Protein AF-A0A7K3RRV1-F1 (afdb_monomer)

Sequence (153 aa):
MTTQPERLHHLLDRARRGVILPAEGEALAVLVGELEADLHRYEEVVVGDLNEANTGLQRQATRTEARVRKLEAELYDHRLGAPMSERSAAELRRRLETGQVARRAVKAPGATCACGRPDPGPCQPCPDNTPSLHCACDCTPARAEHGEGAAGM

Secondary structure (DSSP, 8-state):
---HHHHHHHHHHHHHTT---HHHHHHHHHHHHHHHHHHHHHHHHHHHHHHHHHHHHHHHHHHHHHHHHHHHHHHHHHHHS----HHHHHHHHHHHHTT-------PPTTPBPTTSSBP--S-PPPTT----TT-----PPPP----------

Foldseek 3Di:
DDDPVRLLVVLVVCVVVVNHDPVSVVVNVVSVVVVVVVVVVVCCVVVVVVVVVVVVVVVVVVVVVVVVVVVVVVVVCVVVVDPPPVVSVVVVVVCVVVVVPPPPPPDDPPDDFPVRHDDPDPDDPDPPPDPDPRDPPPPDDDDPPPDDDDDDD

Organism: NCBI:txid66428

Solvent-accessible surface area (backbone atoms only — not comparable to full-atom values): 9709 Å² total; per-residue (Å²): 135,79,53,72,71,58,49,52,52,52,49,53,54,32,48,75,70,71,70,56,49,72,72,53,49,52,54,47,50,51,55,49,51,52,50,52,52,50,51,51,53,51,47,53,52,53,54,48,53,50,51,51,51,50,53,51,50,51,56,48,49,54,54,50,50,54,50,50,54,51,51,51,49,53,50,50,48,60,70,65,70,62,72,65,49,70,66,57,46,50,50,50,50,52,31,55,76,70,65,67,62,73,81,77,75,85,69,64,93,87,56,56,42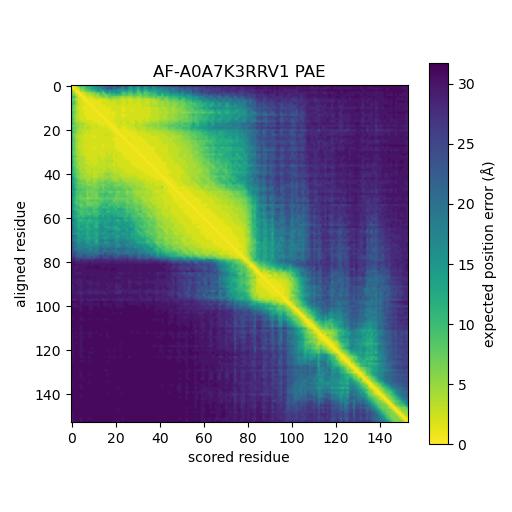,99,85,72,43,80,59,92,62,89,80,74,81,71,93,72,85,68,92,63,96,80,60,97,61,91,70,78,78,78,80,78,81,78,89,78,88,87,85,88,131

Structure (mmCIF, 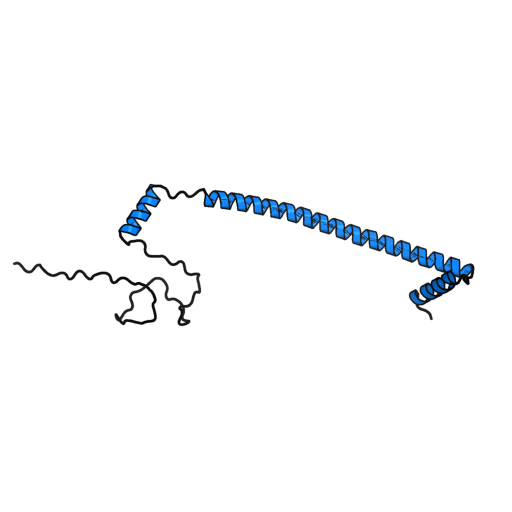N/CA/C/O backbone):
data_AF-A0A7K3RRV1-F1
#
_entry.id   AF-A0A7K3RRV1-F1
#
loop_
_atom_site.group_PDB
_atom_site.id
_atom_site.type_symbol
_atom_site.label_atom_id
_atom_site.label_alt_id
_atom_site.label_comp_id
_atom_site.label_asym_id
_atom_site.label_entity_id
_atom_site.label_seq_id
_atom_site.pdbx_PDB_ins_code
_atom_site.Cartn_x
_atom_site.Cartn_y
_atom_site.Cartn_z
_atom_site.occupancy
_atom_site.B_iso_or_equiv
_atom_site.auth_seq_id
_atom_site.auth_comp_id
_atom_site.auth_asym_id
_atom_site.auth_atom_id
_atom_site.pdbx_PDB_model_num
ATOM 1 N N . MET A 1 1 ? -2.984 2.216 38.883 1.00 40.16 1 MET A N 1
ATOM 2 C CA . MET A 1 1 ? -3.589 2.798 37.671 1.00 40.16 1 MET A CA 1
ATOM 3 C C . MET A 1 1 ? -3.377 1.800 36.556 1.00 40.16 1 MET A C 1
ATOM 5 O O . MET A 1 1 ? -2.226 1.508 36.277 1.00 40.16 1 MET A O 1
ATOM 9 N N . THR A 1 2 ? -4.440 1.202 36.025 1.00 52.22 2 THR A N 1
ATOM 10 C CA . THR A 1 2 ? -4.347 0.303 34.868 1.00 52.22 2 THR A CA 1
ATOM 11 C C . THR A 1 2 ? -4.236 1.142 33.602 1.00 52.22 2 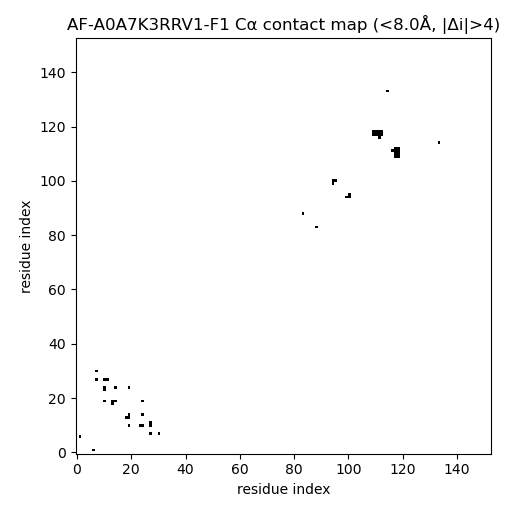THR A C 1
ATOM 13 O O . THR A 1 2 ? -4.939 2.146 33.458 1.00 52.22 2 THR A O 1
ATOM 16 N N . THR A 1 3 ? -3.330 0.777 32.702 1.00 69.75 3 THR A N 1
ATOM 17 C CA . THR A 1 3 ? -3.239 1.414 31.387 1.00 69.75 3 THR A CA 1
ATOM 18 C C . THR A 1 3 ? -4.462 1.020 30.543 1.00 69.75 3 THR A C 1
ATOM 20 O O . THR A 1 3 ? -5.101 -0.010 30.775 1.00 69.75 3 THR A O 1
ATOM 23 N N . GLN A 1 4 ? -4.846 1.855 29.573 1.00 70.12 4 GLN A N 1
ATOM 24 C CA . GLN A 1 4 ? -5.975 1.593 28.663 1.00 70.12 4 GLN A CA 1
ATOM 25 C C . GLN A 1 4 ? -5.988 0.171 28.046 1.00 70.12 4 GLN A C 1
ATOM 27 O O . GLN A 1 4 ? -7.049 -0.462 28.083 1.00 70.12 4 GLN A O 1
ATOM 32 N N . PRO A 1 5 ? -4.859 -0.387 27.549 1.00 77.69 5 PRO A N 1
ATOM 33 C CA . PRO A 1 5 ? -4.841 -1.749 27.004 1.00 77.69 5 PRO A CA 1
ATOM 34 C C . PRO A 1 5 ? -5.080 -2.836 28.063 1.00 77.69 5 PRO A C 1
ATOM 36 O O . PRO A 1 5 ? -5.768 -3.820 27.789 1.00 77.69 5 PRO A O 1
ATOM 39 N N . GLU A 1 6 ? -4.598 -2.651 29.294 1.00 84.75 6 GLU A N 1
ATOM 40 C CA . GLU A 1 6 ? -4.864 -3.577 30.407 1.00 84.75 6 GLU A CA 1
ATOM 41 C C . GLU A 1 6 ? -6.346 -3.564 30.803 1.00 84.75 6 GLU A C 1
ATOM 43 O O . GLU A 1 6 ? -6.930 -4.608 31.105 1.00 84.75 6 GLU A O 1
ATOM 48 N N . ARG A 1 7 ? -6.983 -2.386 30.755 1.00 86.75 7 ARG A N 1
ATOM 49 C CA . ARG A 1 7 ? -8.416 -2.225 31.032 1.00 86.75 7 ARG A CA 1
ATOM 50 C C . ARG A 1 7 ? -9.278 -2.937 29.988 1.00 86.75 7 ARG A C 1
ATOM 52 O O . ARG A 1 7 ? -10.204 -3.649 30.373 1.00 86.75 7 ARG A O 1
ATOM 59 N N . LEU A 1 8 ? -8.971 -2.788 28.698 1.00 90.31 8 LEU A N 1
ATOM 60 C CA . LEU A 1 8 ? -9.684 -3.492 27.626 1.00 90.31 8 LEU A CA 1
ATOM 61 C C . LEU A 1 8 ? -9.530 -5.011 27.762 1.00 90.31 8 LEU A C 1
ATOM 63 O O . LEU A 1 8 ? -10.517 -5.741 27.697 1.00 90.31 8 LEU A O 1
ATOM 67 N N . HIS A 1 9 ? -8.307 -5.487 28.009 1.00 91.81 9 HIS A N 1
ATOM 68 C CA . HIS A 1 9 ? -8.035 -6.914 28.172 1.00 91.81 9 HIS A CA 1
ATOM 69 C C . HIS A 1 9 ? -8.826 -7.519 29.338 1.00 91.81 9 HIS A C 1
ATOM 71 O O . HIS A 1 9 ? -9.425 -8.585 29.200 1.00 91.81 9 HIS A O 1
ATOM 77 N N . HIS A 1 10 ? -8.895 -6.804 30.464 1.00 92.88 10 HIS A N 1
ATOM 78 C CA . HIS A 1 10 ? -9.680 -7.220 31.621 1.00 92.88 10 HIS A CA 1
ATOM 79 C C . HIS A 1 10 ? -11.186 -7.298 31.321 1.00 92.88 10 HIS A C 1
ATOM 81 O O . HIS A 1 10 ? -11.836 -8.279 31.685 1.00 92.88 10 HIS A O 1
ATOM 87 N N . LEU A 1 11 ? -11.746 -6.300 30.632 1.00 95.00 11 LEU A N 1
ATOM 88 C CA . LEU A 1 11 ? -13.166 -6.287 30.265 1.00 95.00 11 LEU A CA 1
ATOM 89 C C . LEU A 1 11 ? -13.514 -7.406 29.273 1.00 95.00 11 LEU A C 1
ATOM 91 O O . LEU A 1 11 ? -14.527 -8.082 29.446 1.00 95.00 11 LEU A O 1
ATOM 95 N N . LEU A 1 12 ? -12.654 -7.655 28.283 1.00 94.62 12 LEU A N 1
ATOM 96 C CA . LEU A 1 12 ? -12.824 -8.748 27.321 1.00 94.62 12 LEU A CA 1
ATOM 97 C C . LEU A 1 12 ? -12.761 -10.123 27.991 1.00 94.62 12 LEU A C 1
ATOM 99 O O . LEU A 1 12 ? -13.559 -11.002 27.666 1.00 94.62 12 LEU A O 1
ATOM 103 N N . ASP A 1 13 ? -11.840 -10.319 28.933 1.00 95.56 13 ASP A N 1
ATOM 104 C CA . ASP A 1 13 ? -11.732 -11.568 29.687 1.00 95.56 13 ASP A CA 1
ATOM 105 C C . ASP A 1 13 ? -13.005 -11.846 30.503 1.00 95.56 13 ASP A C 1
ATOM 107 O O . ASP A 1 13 ? -13.554 -12.950 30.468 1.00 95.56 13 ASP A O 1
ATOM 111 N N . ARG A 1 14 ? -13.548 -10.821 31.165 1.00 96.69 14 ARG A N 1
ATOM 112 C CA . ARG A 1 14 ? -14.809 -10.931 31.911 1.00 96.69 14 ARG A CA 1
ATOM 113 C C . ARG A 1 14 ? -16.018 -11.164 31.011 1.00 96.69 14 ARG A C 1
ATOM 115 O O . ARG A 1 14 ? -16.858 -11.999 31.350 1.00 96.69 14 ARG A O 1
ATOM 122 N N . ALA A 1 15 ? -16.090 -10.484 29.866 1.00 95.88 15 ALA A N 1
ATOM 123 C CA . ALA A 1 15 ? -17.129 -10.703 28.861 1.00 95.88 15 ALA A CA 1
ATOM 124 C C . ALA A 1 15 ? -17.120 -12.153 28.354 1.00 95.88 15 ALA A C 1
ATOM 126 O O . ALA A 1 15 ? -18.163 -12.801 28.325 1.00 95.88 15 ALA A O 1
ATOM 127 N N . ARG A 1 16 ? -15.937 -12.704 28.045 1.00 96.31 16 ARG A N 1
ATOM 128 C CA . ARG A 1 16 ? -15.766 -14.102 27.604 1.00 96.31 16 ARG A CA 1
ATOM 129 C C . ARG A 1 16 ? -16.212 -15.124 28.647 1.00 96.31 16 ARG A C 1
ATOM 131 O O . ARG A 1 16 ? -16.705 -16.185 28.282 1.00 96.31 16 ARG A O 1
ATOM 138 N N . ARG A 1 17 ? -16.047 -14.813 29.934 1.00 96.81 17 ARG A N 1
ATOM 139 C CA . ARG A 1 17 ? -16.505 -15.656 31.052 1.00 96.81 17 ARG A CA 1
ATOM 140 C C . ARG A 1 17 ? -17.988 -15.461 31.396 1.00 96.81 17 ARG A C 1
ATOM 142 O O . ARG A 1 17 ? -18.486 -16.163 32.269 1.00 96.81 17 ARG A O 1
ATOM 149 N N . GLY A 1 18 ? -18.684 -14.516 30.756 1.00 96.06 18 GLY A N 1
ATOM 150 C CA . GLY A 1 18 ? -20.094 -14.215 31.028 1.00 96.06 18 GLY A CA 1
ATOM 151 C C . GLY A 1 18 ? -20.352 -13.514 32.369 1.00 96.06 18 GLY A C 1
ATOM 152 O O . GLY A 1 18 ? -21.471 -13.560 32.866 1.00 96.06 18 GLY A O 1
ATOM 153 N N . VAL A 1 19 ? -19.338 -12.874 32.968 1.00 97.31 19 VAL A N 1
ATOM 154 C CA . VAL A 1 19 ? -19.411 -12.220 34.299 1.00 97.31 19 VAL A CA 1
ATOM 155 C C . VAL A 1 19 ? -19.277 -10.693 34.222 1.00 97.31 19 VAL A C 1
ATOM 157 O O . VAL A 1 19 ? -18.768 -10.038 35.140 1.00 97.31 19 VAL A O 1
ATOM 160 N N . ILE A 1 20 ? -19.676 -10.121 33.087 1.00 96.25 20 ILE A N 1
ATOM 161 C CA . ILE A 1 20 ? -19.622 -8.680 32.846 1.00 96.25 20 ILE A CA 1
ATOM 162 C C . ILE A 1 20 ? -20.839 -7.986 33.461 1.00 96.25 20 ILE A C 1
ATOM 164 O O . ILE A 1 20 ? -21.974 -8.437 33.308 1.00 96.25 20 ILE A O 1
ATOM 168 N N . LEU A 1 21 ? -20.602 -6.892 34.180 1.00 96.56 21 LEU A N 1
ATOM 169 C CA . LEU A 1 21 ? -21.676 -6.052 34.706 1.00 96.56 21 LEU A CA 1
ATOM 170 C C . LEU A 1 21 ? -22.223 -5.129 33.602 1.00 96.56 21 LEU A C 1
ATOM 172 O O . LEU A 1 21 ? -21.473 -4.784 32.691 1.00 96.56 21 LEU A O 1
ATOM 176 N N . PRO A 1 22 ? -23.477 -4.645 33.689 1.00 96.19 22 PRO A N 1
ATOM 177 C CA . PRO A 1 22 ? -24.041 -3.745 32.676 1.00 96.19 22 PRO A CA 1
ATOM 178 C C . PRO A 1 22 ? -23.159 -2.521 32.376 1.00 96.19 22 PRO A C 1
ATOM 180 O O . PRO A 1 22 ? -22.816 -2.280 31.223 1.00 96.19 22 PRO A O 1
ATOM 183 N N . ALA A 1 23 ? -22.681 -1.826 33.413 1.00 94.19 23 ALA A N 1
ATOM 184 C CA . ALA A 1 23 ? -21.802 -0.662 33.258 1.00 94.19 23 ALA A CA 1
ATOM 185 C C . ALA A 1 23 ? -20.428 -1.009 32.646 1.00 94.19 23 ALA A C 1
ATOM 187 O O . ALA A 1 23 ? -19.820 -0.203 31.944 1.00 94.19 23 ALA A O 1
ATOM 188 N N . GLU A 1 24 ? -19.921 -2.217 32.902 1.00 95.06 24 GLU A N 1
ATOM 189 C CA . GLU A 1 24 ? -18.689 -2.714 32.282 1.00 95.06 24 GLU A CA 1
ATOM 190 C C . GLU A 1 24 ? -18.912 -3.056 30.806 1.00 95.06 24 GLU A C 1
ATOM 192 O O . GLU A 1 24 ? -18.025 -2.823 29.988 1.00 95.06 24 GLU A O 1
ATOM 197 N N . GLY A 1 25 ? -20.098 -3.568 30.464 1.00 95.31 25 GLY A N 1
ATOM 198 C CA . GLY A 1 25 ? -20.522 -3.824 29.090 1.00 95.31 25 GLY A CA 1
ATOM 199 C C . GLY A 1 25 ? -20.637 -2.538 28.277 1.00 95.31 25 GLY A C 1
ATOM 200 O O . GLY A 1 25 ? -20.121 -2.477 27.166 1.00 95.31 25 GLY A O 1
ATOM 201 N N . GLU A 1 26 ? -21.222 -1.486 28.852 1.00 96.38 26 GLU A N 1
ATOM 202 C CA . GLU A 1 26 ? -21.265 -0.153 28.238 1.00 96.38 26 GLU A CA 1
ATOM 203 C C . GLU A 1 26 ? -19.856 0.416 28.031 1.00 96.38 26 GLU A C 1
ATOM 205 O O . GLU A 1 26 ? -19.519 0.867 26.938 1.00 96.38 26 GLU A O 1
ATOM 210 N N . ALA A 1 27 ? -18.991 0.330 29.048 1.00 93.12 27 ALA A N 1
ATOM 211 C CA . ALA A 1 27 ? -17.604 0.776 28.934 1.00 93.12 27 ALA A CA 1
ATOM 212 C C . ALA A 1 27 ? -16.819 -0.009 27.868 1.00 93.12 27 ALA A C 1
ATOM 214 O O . ALA A 1 27 ? -15.999 0.570 27.157 1.00 93.12 27 ALA A O 1
ATOM 215 N N . LEU A 1 28 ? -17.064 -1.316 27.748 1.00 94.88 28 LEU A N 1
ATOM 216 C CA . LEU A 1 28 ? -16.467 -2.154 26.713 1.00 94.88 28 LEU A CA 1
ATOM 217 C C . LEU A 1 28 ? -16.972 -1.765 25.318 1.00 94.88 28 LEU A C 1
ATOM 219 O O . LEU A 1 28 ? -16.161 -1.662 24.405 1.00 94.88 28 LEU A O 1
ATOM 223 N N . ALA A 1 29 ? -18.272 -1.508 25.158 1.00 94.81 29 ALA A N 1
ATOM 224 C CA . ALA A 1 29 ? -18.852 -1.085 23.885 1.00 94.81 29 ALA A CA 1
ATOM 225 C C . ALA A 1 29 ? -18.260 0.245 23.393 1.00 94.81 29 ALA A C 1
ATOM 227 O O . ALA A 1 29 ? -17.941 0.368 22.214 1.00 94.81 29 ALA A O 1
ATOM 228 N N . VAL A 1 30 ? -18.041 1.209 24.296 1.00 95.12 30 VAL A N 1
ATOM 229 C CA . VAL A 1 30 ? -17.373 2.479 23.962 1.00 95.12 30 VAL A CA 1
ATOM 230 C C . VAL A 1 30 ? -15.940 2.239 23.487 1.00 95.12 30 VAL A C 1
ATOM 232 O O . VAL A 1 30 ? -15.573 2.707 22.415 1.00 95.12 30 VAL A O 1
ATOM 235 N N . LEU A 1 31 ? -15.147 1.466 24.236 1.00 93.81 31 LEU A N 1
ATOM 236 C CA . LEU A 1 31 ? -13.752 1.183 23.872 1.00 93.81 31 LEU A CA 1
ATOM 237 C C . LEU A 1 31 ? -13.631 0.433 22.539 1.00 93.81 31 LEU A C 1
ATOM 239 O O . LEU A 1 31 ? -12.714 0.693 21.765 1.00 93.81 31 LEU A O 1
ATOM 243 N N . VAL A 1 32 ? -14.541 -0.508 22.276 1.00 93.75 32 VAL A N 1
ATOM 244 C CA . VAL A 1 32 ? -14.589 -1.229 20.999 1.00 93.75 32 VAL A CA 1
ATOM 245 C C . VAL A 1 32 ? -14.956 -0.276 19.865 1.00 93.75 32 VAL A C 1
ATOM 247 O O . VAL A 1 32 ? -14.257 -0.271 18.859 1.00 93.75 32 VAL A O 1
ATOM 250 N N . GLY A 1 33 ? -15.963 0.583 20.044 1.00 94.94 33 GLY A N 1
ATOM 251 C CA . GLY A 1 33 ? -16.349 1.566 19.030 1.00 94.94 33 GLY A CA 1
ATOM 252 C C . GLY A 1 33 ? -15.247 2.584 18.713 1.00 94.94 33 GLY A C 1
ATOM 253 O O . GLY A 1 33 ? -15.049 2.939 17.553 1.00 94.94 33 GLY A O 1
ATOM 254 N N . GLU A 1 34 ? -14.484 3.026 19.718 1.00 94.31 34 GLU A N 1
ATOM 255 C CA . GLU A 1 34 ? -13.303 3.879 19.518 1.00 94.31 34 GLU A CA 1
ATOM 256 C C . GLU A 1 34 ? -12.231 3.166 18.684 1.00 94.31 34 GLU A C 1
ATOM 258 O O . GLU A 1 34 ? -11.739 3.731 17.706 1.00 94.31 34 GLU A O 1
ATOM 263 N N . LEU A 1 35 ? -11.920 1.909 19.021 1.00 92.75 35 LEU A N 1
ATOM 264 C CA . LEU A 1 35 ? -10.925 1.112 18.305 1.00 92.75 35 LEU A CA 1
ATOM 265 C C . LEU A 1 35 ? -11.363 0.788 16.871 1.00 92.75 35 LEU A C 1
ATOM 267 O O . LEU A 1 35 ? -10.543 0.829 15.959 1.00 92.75 35 LEU A O 1
ATOM 271 N N . GLU A 1 36 ? -12.640 0.482 16.654 1.00 94.62 36 GLU A N 1
ATOM 272 C CA . GLU A 1 36 ? -13.209 0.271 15.320 1.00 94.62 36 GLU A CA 1
ATOM 273 C C . GLU A 1 36 ? -13.112 1.544 14.472 1.00 94.62 36 GLU A C 1
ATOM 275 O O . GLU A 1 36 ? -12.711 1.481 13.310 1.00 94.62 36 GLU A O 1
ATOM 280 N N . ALA A 1 37 ? -13.397 2.711 15.056 1.00 95.06 37 ALA A N 1
ATOM 281 C CA . ALA A 1 37 ? -13.245 3.990 14.372 1.00 95.06 37 ALA A CA 1
ATOM 282 C C . ALA A 1 37 ? -11.775 4.317 14.055 1.00 95.06 37 ALA A C 1
ATOM 284 O O . ALA A 1 37 ? -11.484 4.848 12.984 1.00 95.06 37 ALA A O 1
ATOM 285 N N . ASP A 1 38 ? -10.846 4.003 14.962 1.00 93.62 38 ASP A N 1
ATOM 286 C CA . ASP A 1 38 ? -9.407 4.130 14.713 1.00 93.62 38 ASP A CA 1
ATOM 287 C C . ASP A 1 38 ? -8.951 3.204 13.587 1.00 93.62 38 ASP A C 1
ATOM 289 O O . ASP A 1 38 ? -8.274 3.655 12.663 1.00 93.62 38 ASP A O 1
ATOM 293 N N . LEU A 1 39 ? -9.348 1.930 13.623 1.00 93.44 39 LEU A N 1
ATOM 294 C CA . LEU A 1 39 ? -9.029 0.959 12.579 1.00 93.44 39 LEU A CA 1
ATOM 295 C C . LEU A 1 39 ? -9.547 1.412 11.218 1.00 93.44 39 LEU A C 1
ATOM 297 O O . LEU A 1 39 ? -8.803 1.336 10.246 1.00 93.44 39 LEU A O 1
ATOM 301 N N . HIS A 1 40 ? -10.770 1.939 11.157 1.00 94.44 40 HIS A N 1
ATOM 302 C CA . HIS A 1 40 ? -11.332 2.453 9.914 1.00 94.44 40 HIS A CA 1
ATOM 303 C C . HIS A 1 40 ? -10.518 3.631 9.363 1.00 94.44 40 HIS A C 1
ATOM 305 O O . HIS A 1 40 ? -10.168 3.639 8.187 1.00 94.44 40 HIS A O 1
ATOM 311 N N . ARG A 1 41 ? -10.118 4.580 10.221 1.00 93.06 41 ARG A N 1
ATOM 312 C CA . ARG A 1 41 ? -9.232 5.688 9.824 1.00 93.06 41 ARG A CA 1
ATOM 313 C C . ARG A 1 41 ? -7.875 5.196 9.323 1.00 93.06 41 ARG A C 1
ATOM 315 O O . ARG A 1 41 ? -7.368 5.698 8.323 1.00 93.06 41 ARG A O 1
ATOM 322 N N . TYR A 1 42 ? -7.270 4.234 10.018 1.00 92.44 42 TYR A N 1
ATOM 323 C CA . TYR A 1 42 ? -6.000 3.647 9.591 1.00 92.44 42 TYR A CA 1
ATOM 324 C C . TYR A 1 42 ? -6.133 2.924 8.251 1.00 92.44 42 TYR A C 1
ATOM 326 O O . TYR A 1 42 ? -5.257 3.064 7.401 1.00 92.44 42 TYR A O 1
ATOM 334 N N . GLU A 1 43 ? -7.218 2.178 8.050 1.00 94.06 43 GLU A N 1
ATOM 335 C CA . GLU A 1 43 ? -7.504 1.491 6.795 1.00 94.06 43 GLU A CA 1
ATOM 336 C C . GLU A 1 43 ? -7.654 2.485 5.641 1.00 94.06 43 GLU A C 1
ATOM 338 O O . GLU A 1 43 ? -6.996 2.315 4.619 1.00 94.06 43 GLU A O 1
ATOM 343 N N . GLU A 1 44 ? -8.431 3.556 5.814 1.00 91.44 44 GLU A N 1
ATOM 344 C CA . GLU A 1 44 ? -8.607 4.593 4.792 1.00 91.44 44 GLU A CA 1
ATOM 345 C C . GLU A 1 44 ? -7.275 5.219 4.363 1.00 91.44 44 GLU A C 1
ATOM 347 O O . GLU A 1 44 ? -7.008 5.335 3.165 1.00 91.44 44 GLU A O 1
ATOM 352 N N . VAL A 1 45 ? -6.417 5.579 5.323 1.00 92.50 45 VAL A N 1
ATOM 353 C CA . VAL A 1 45 ? -5.107 6.182 5.035 1.00 92.50 45 VAL A CA 1
ATOM 354 C C . VAL A 1 45 ? -4.189 5.180 4.340 1.00 92.50 45 VAL A C 1
ATOM 356 O O . VAL A 1 45 ? -3.654 5.471 3.275 1.00 92.50 45 VAL A O 1
ATOM 359 N N . VAL A 1 46 ? -4.034 3.975 4.894 1.00 93.38 46 VAL A N 1
ATOM 360 C CA . VAL A 1 46 ? -3.099 2.976 4.352 1.00 93.38 46 VAL A CA 1
ATOM 361 C C . VAL A 1 46 ? -3.539 2.496 2.972 1.00 93.38 46 VAL A C 1
ATOM 363 O O . VAL A 1 46 ? -2.712 2.381 2.069 1.00 93.38 46 VAL A O 1
ATOM 366 N N . VAL A 1 47 ? -4.830 2.222 2.782 1.00 93.56 47 VAL A N 1
ATOM 367 C CA . VAL A 1 47 ? -5.370 1.790 1.488 1.00 93.56 47 VAL A CA 1
ATOM 368 C C . VAL A 1 47 ? -5.317 2.934 0.477 1.00 93.56 47 VAL A C 1
ATOM 370 O O . VAL A 1 47 ? -4.976 2.695 -0.682 1.00 93.56 47 VAL A O 1
ATOM 373 N N . GLY A 1 48 ? -5.603 4.169 0.900 1.00 92.25 48 GLY A N 1
ATOM 374 C CA . GLY A 1 48 ? -5.477 5.367 0.070 1.00 92.25 48 GLY A CA 1
ATOM 375 C C . GLY A 1 48 ? -4.053 5.561 -0.447 1.00 92.25 48 GLY A C 1
ATOM 376 O O . GLY A 1 48 ? -3.834 5.553 -1.662 1.00 92.25 48 GLY A O 1
ATOM 377 N N . ASP A 1 49 ? -3.085 5.632 0.465 1.00 94.38 49 ASP A N 1
ATOM 378 C CA . ASP A 1 49 ? -1.663 5.807 0.155 1.00 94.38 49 ASP A CA 1
ATOM 379 C C . ASP A 1 49 ? -1.139 4.673 -0.735 1.00 94.38 49 ASP A C 1
ATOM 381 O O . ASP A 1 49 ? -0.418 4.903 -1.712 1.00 94.38 49 ASP A O 1
ATOM 385 N N . LEU A 1 50 ? -1.530 3.427 -0.440 1.00 95.06 50 LEU A N 1
ATOM 386 C CA . LEU A 1 50 ? -1.112 2.266 -1.220 1.00 95.06 50 LEU A CA 1
ATOM 387 C C . LEU A 1 50 ? -1.680 2.305 -2.642 1.00 95.06 50 LEU A C 1
ATOM 389 O O . LEU A 1 50 ? -0.961 2.005 -3.597 1.00 95.06 50 LEU A O 1
ATOM 393 N N . ASN A 1 51 ? -2.945 2.690 -2.805 1.00 94.75 51 ASN A N 1
ATOM 394 C CA . ASN A 1 51 ? -3.572 2.819 -4.119 1.00 94.75 51 ASN A CA 1
ATOM 395 C C . ASN A 1 51 ? -2.945 3.947 -4.942 1.00 94.75 51 ASN A C 1
ATOM 397 O O . ASN A 1 51 ? -2.718 3.777 -6.147 1.00 94.75 51 ASN A O 1
ATOM 401 N N . GLU A 1 52 ? -2.621 5.076 -4.313 1.00 95.19 52 GLU A N 1
ATOM 402 C CA . GLU A 1 52 ? -1.931 6.179 -4.976 1.00 95.19 52 GLU A CA 1
ATOM 403 C C . GLU A 1 52 ? -0.523 5.762 -5.421 1.00 95.19 52 GLU A C 1
ATOM 405 O O . GLU A 1 52 ? -0.170 5.922 -6.596 1.00 95.19 52 GLU A O 1
ATOM 410 N N . ALA A 1 53 ? 0.249 5.135 -4.530 1.00 95.81 53 ALA A N 1
ATOM 411 C CA . ALA A 1 53 ? 1.580 4.623 -4.841 1.00 95.81 53 ALA A CA 1
ATOM 412 C C . ALA A 1 53 ? 1.543 3.590 -5.977 1.00 95.81 53 ALA A C 1
ATOM 414 O O . ALA A 1 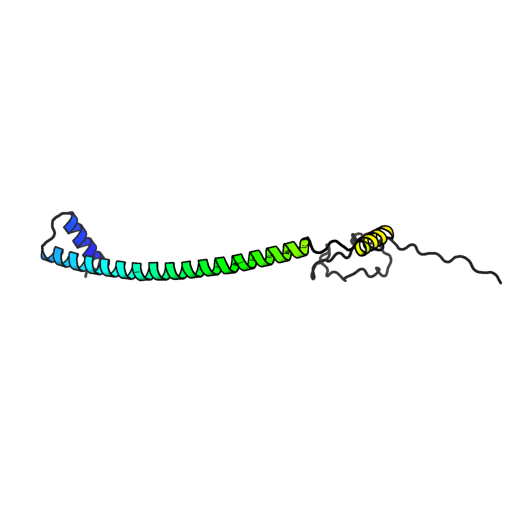53 ? 2.331 3.673 -6.923 1.00 95.81 53 ALA A O 1
ATOM 415 N N . ASN A 1 54 ? 0.597 2.648 -5.938 1.00 96.44 54 ASN A N 1
ATOM 416 C CA . ASN A 1 54 ? 0.436 1.620 -6.965 1.00 96.44 54 ASN A CA 1
ATOM 417 C C . ASN A 1 54 ? 0.067 2.239 -8.322 1.00 96.44 54 ASN A C 1
ATOM 419 O O . ASN A 1 54 ? 0.676 1.925 -9.345 1.00 96.44 54 ASN A O 1
ATOM 423 N N . THR A 1 55 ? -0.836 3.220 -8.329 1.00 96.19 55 THR A N 1
ATOM 424 C CA . THR A 1 55 ? -1.164 3.997 -9.533 1.00 96.19 55 THR A CA 1
ATOM 425 C C . THR A 1 55 ? 0.068 4.727 -10.082 1.00 96.19 55 THR A C 1
ATOM 427 O O . THR A 1 55 ? 0.304 4.746 -11.295 1.00 96.19 55 THR A O 1
ATOM 430 N N . GLY A 1 56 ? 0.889 5.315 -9.208 1.00 96.62 56 GLY A N 1
ATOM 431 C CA . GLY A 1 56 ? 2.154 5.954 -9.573 1.00 96.62 56 GLY A CA 1
ATOM 432 C C . GLY A 1 56 ? 3.139 4.982 -10.228 1.00 96.62 56 GLY A C 1
ATOM 433 O O . GLY A 1 56 ? 3.678 5.282 -11.301 1.00 96.62 56 GLY A O 1
ATOM 434 N N . LEU A 1 57 ? 3.317 3.802 -9.630 1.00 96.31 57 LEU A N 1
ATOM 435 C CA . LEU A 1 57 ? 4.176 2.730 -10.137 1.00 96.31 57 LEU A CA 1
ATOM 436 C C . LEU A 1 57 ? 3.697 2.203 -11.490 1.00 96.31 57 LEU A C 1
ATOM 438 O O . LEU A 1 57 ? 4.509 2.064 -12.401 1.00 96.31 57 LEU A O 1
ATOM 442 N N . GLN A 1 58 ? 2.394 1.987 -11.671 1.00 96.50 58 GLN A N 1
ATOM 443 C CA . GLN A 1 58 ? 1.826 1.556 -12.952 1.00 96.50 58 GLN A CA 1
ATOM 444 C C . GLN A 1 58 ? 2.098 2.577 -14.060 1.00 96.50 58 GLN A C 1
ATOM 446 O O . GLN A 1 58 ? 2.594 2.224 -15.129 1.00 96.50 58 GLN A O 1
ATOM 451 N N . ARG A 1 59 ? 1.871 3.870 -13.793 1.00 96.06 59 ARG A N 1
ATOM 452 C CA . ARG A 1 59 ? 2.189 4.940 -14.756 1.00 96.06 59 ARG A CA 1
ATOM 453 C C . ARG A 1 59 ? 3.679 4.977 -15.088 1.00 96.06 59 ARG A C 1
ATOM 455 O O . ARG A 1 59 ? 4.050 5.250 -16.230 1.00 96.06 59 ARG A O 1
ATOM 462 N N . GLN A 1 60 ? 4.545 4.746 -14.102 1.00 96.38 60 GLN A N 1
ATOM 463 C CA . GLN A 1 60 ? 5.985 4.668 -14.325 1.00 96.38 60 GLN A CA 1
ATOM 464 C C . GLN A 1 60 ? 6.351 3.462 -15.189 1.00 96.38 60 GLN A C 1
ATOM 466 O O . GLN A 1 60 ? 7.093 3.650 -16.152 1.00 96.38 60 GLN A O 1
ATOM 471 N N . ALA A 1 61 ? 5.790 2.287 -14.900 1.00 96.25 61 ALA A N 1
ATOM 472 C CA . ALA A 1 61 ? 5.992 1.064 -15.668 1.00 96.25 61 ALA A CA 1
ATOM 473 C C . ALA A 1 61 ? 5.620 1.269 -17.143 1.00 96.25 61 ALA A C 1
ATOM 475 O O . ALA A 1 61 ? 6.451 1.042 -18.021 1.00 96.25 61 ALA A O 1
ATOM 476 N N . THR A 1 62 ? 4.451 1.851 -17.428 1.00 97.12 62 THR A N 1
ATOM 477 C CA . THR A 1 62 ? 4.031 2.162 -18.805 1.00 97.12 62 THR A CA 1
ATOM 478 C C . THR A 1 62 ? 5.009 3.102 -19.515 1.00 97.12 62 THR A C 1
ATOM 480 O O . THR A 1 62 ? 5.360 2.886 -20.676 1.00 97.12 62 THR A O 1
ATOM 483 N N . ARG A 1 63 ? 5.502 4.147 -18.831 1.00 96.00 63 ARG A N 1
ATOM 484 C CA . ARG A 1 63 ? 6.505 5.060 -19.410 1.00 96.00 63 ARG A CA 1
ATOM 485 C C . ARG A 1 63 ? 7.821 4.347 -19.700 1.00 96.00 63 ARG A C 1
ATOM 487 O O . ARG A 1 63 ? 8.437 4.604 -20.734 1.00 96.00 63 ARG A O 1
ATOM 494 N N . THR A 1 64 ? 8.276 3.485 -18.796 1.00 95.06 64 THR A N 1
ATOM 495 C CA . THR A 1 64 ? 9.514 2.727 -18.994 1.00 95.06 64 THR A CA 1
ATOM 496 C C . THR A 1 64 ? 9.372 1.706 -20.113 1.00 95.06 64 THR A C 1
ATOM 498 O O . THR A 1 64 ? 10.256 1.636 -20.958 1.00 95.06 64 THR A O 1
ATOM 501 N N . GLU A 1 65 ? 8.243 1.005 -20.201 1.00 97.56 65 GLU A N 1
ATOM 502 C CA . GLU A 1 65 ? 7.947 0.063 -21.285 1.00 97.56 65 GLU A CA 1
ATOM 503 C C . GLU A 1 65 ? 7.933 0.757 -22.649 1.00 97.56 65 GLU A C 1
ATOM 505 O O . GLU A 1 65 ? 8.536 0.264 -23.600 1.00 97.56 65 GLU A O 1
ATOM 510 N N . ALA A 1 66 ? 7.320 1.941 -22.751 1.00 96.12 66 ALA A N 1
ATOM 511 C CA . ALA A 1 66 ? 7.330 2.722 -23.987 1.00 96.12 66 ALA A CA 1
ATOM 512 C C . ALA A 1 66 ? 8.753 3.136 -24.402 1.00 96.12 66 ALA A C 1
ATOM 514 O O . ALA A 1 66 ? 9.101 3.081 -25.582 1.00 96.12 66 ALA A O 1
ATOM 515 N N . ARG A 1 67 ? 9.597 3.521 -23.435 1.00 96.06 67 ARG A N 1
ATOM 516 C CA . ARG A 1 67 ? 11.008 3.847 -23.691 1.00 96.06 67 ARG A CA 1
ATOM 517 C C . ARG A 1 67 ? 11.802 2.626 -24.140 1.00 96.06 67 ARG A C 1
ATOM 519 O O . ARG A 1 67 ? 12.586 2.753 -25.073 1.00 96.06 67 ARG A O 1
ATOM 526 N N . VAL A 1 68 ? 11.591 1.474 -23.507 1.00 97.06 68 VAL A N 1
ATOM 527 C CA . VAL A 1 68 ? 12.239 0.214 -23.893 1.00 97.06 68 VAL A CA 1
ATOM 528 C C . VAL A 1 68 ? 11.852 -0.158 -25.317 1.00 97.06 68 VAL A C 1
ATOM 530 O O . VAL A 1 68 ? 12.743 -0.315 -26.138 1.00 97.06 68 VAL A O 1
ATOM 533 N N . ARG A 1 69 ? 10.557 -0.156 -25.659 1.00 95.38 69 ARG A N 1
ATOM 534 C CA . ARG A 1 69 ? 10.100 -0.441 -27.032 1.00 95.38 69 ARG A CA 1
ATOM 535 C C . ARG A 1 69 ? 10.726 0.487 -28.069 1.00 95.38 69 ARG A C 1
ATOM 537 O O . ARG A 1 69 ? 11.100 0.042 -29.148 1.00 95.38 69 ARG A O 1
ATOM 544 N N . LYS A 1 70 ? 10.851 1.779 -27.750 1.00 95.06 70 LYS A N 1
ATOM 545 C CA . LYS A 1 70 ? 11.509 2.746 -28.637 1.00 95.06 70 LYS A CA 1
ATOM 546 C C . LYS A 1 70 ? 12.988 2.404 -28.842 1.00 95.06 70 LYS A C 1
ATOM 548 O O . LYS A 1 70 ? 13.446 2.375 -29.977 1.00 95.06 70 LYS A O 1
ATOM 553 N N . LEU A 1 71 ? 13.714 2.123 -27.762 1.00 94.25 71 LEU A N 1
ATOM 554 C CA . LEU A 1 71 ? 15.126 1.743 -27.831 1.00 94.25 71 LEU A CA 1
ATOM 555 C C . LEU A 1 71 ? 15.326 0.410 -28.559 1.00 94.25 71 LEU A C 1
ATOM 557 O O . LEU A 1 71 ? 16.273 0.266 -29.322 1.00 94.25 71 LEU A O 1
ATOM 561 N N . GLU A 1 72 ? 14.436 -0.558 -28.357 1.00 93.56 72 GLU A N 1
ATOM 562 C CA . GLU A 1 72 ? 14.450 -1.832 -29.078 1.00 93.56 72 GLU A CA 1
ATOM 563 C C . GLU A 1 72 ? 14.257 -1.626 -30.582 1.00 93.56 72 GLU A C 1
ATOM 565 O O . GLU A 1 72 ? 14.975 -2.243 -31.367 1.00 93.56 72 GLU A O 1
ATOM 570 N N . ALA A 1 73 ? 13.356 -0.724 -30.987 1.00 89.50 73 ALA A N 1
ATOM 571 C CA . ALA A 1 73 ? 13.176 -0.353 -32.389 1.00 89.50 73 ALA A CA 1
ATOM 572 C C . ALA A 1 73 ? 14.428 0.331 -32.966 1.00 89.50 73 ALA A C 1
ATOM 574 O O . ALA A 1 73 ? 14.913 -0.077 -34.016 1.00 89.50 73 ALA A O 1
ATOM 575 N N . GLU A 1 74 ? 15.014 1.296 -32.251 1.00 91.38 74 GLU A N 1
ATOM 576 C CA . GLU A 1 74 ? 16.259 1.960 -32.669 1.00 91.38 74 GLU A CA 1
ATOM 577 C C . GLU A 1 74 ? 17.431 0.970 -32.794 1.00 91.38 74 GLU A C 1
ATOM 579 O O . GLU A 1 74 ? 18.219 1.039 -33.737 1.00 91.38 74 GLU A O 1
ATOM 584 N N . LEU A 1 75 ? 17.547 0.013 -31.868 1.00 88.69 75 LEU A N 1
ATOM 585 C CA . LEU A 1 75 ? 18.558 -1.046 -31.928 1.00 88.69 75 LEU A CA 1
ATOM 586 C C . LEU A 1 75 ? 18.316 -2.009 -33.090 1.00 88.69 75 LEU A C 1
ATOM 588 O O . LEU A 1 75 ? 19.276 -2.457 -33.718 1.00 88.69 75 LEU A O 1
ATOM 592 N N . TYR A 1 76 ? 17.060 -2.345 -33.372 1.00 84.69 76 TYR A N 1
ATOM 593 C CA . TYR A 1 76 ? 16.686 -3.171 -34.513 1.00 84.69 76 TYR A CA 1
ATOM 594 C C . TYR A 1 76 ? 17.036 -2.476 -35.834 1.00 84.69 76 TYR A C 1
ATOM 596 O O . TYR A 1 76 ? 17.699 -3.081 -36.678 1.00 84.69 76 TYR A O 1
ATOM 604 N N . ASP A 1 77 ? 16.714 -1.188 -35.960 1.00 80.94 77 ASP A N 1
ATOM 605 C CA . ASP A 1 77 ? 17.070 -0.359 -37.112 1.00 80.94 77 ASP A CA 1
ATOM 606 C C . ASP A 1 77 ? 18.585 -0.217 -37.264 1.00 80.94 77 ASP A C 1
ATOM 608 O O . ASP A 1 77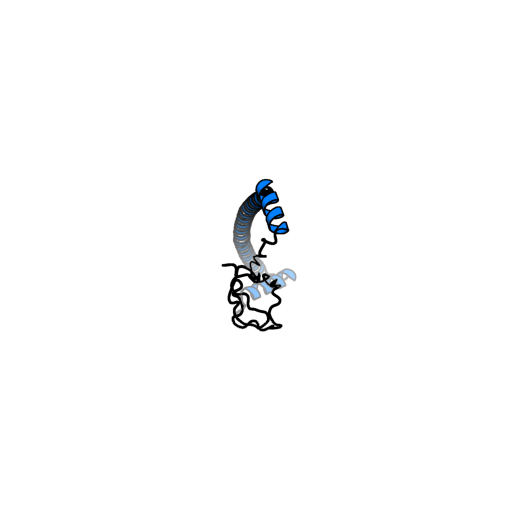 ? 19.103 -0.362 -38.365 1.00 80.94 77 ASP A O 1
ATOM 612 N N . HIS A 1 78 ? 19.343 -0.022 -36.184 1.00 79.19 78 HIS A N 1
ATOM 613 C CA . HIS A 1 78 ? 20.808 -0.014 -36.254 1.00 79.19 78 HIS A CA 1
ATOM 614 C C . HIS A 1 78 ? 21.397 -1.376 -36.640 1.00 79.19 78 HIS A C 1
ATOM 616 O O . HIS A 1 78 ? 22.403 -1.436 -37.350 1.00 79.19 78 HIS A O 1
ATOM 622 N N . ARG A 1 79 ? 20.787 -2.474 -36.182 1.00 77.50 79 ARG A N 1
ATOM 623 C CA . ARG A 1 79 ? 21.236 -3.839 -36.483 1.00 77.50 79 ARG A CA 1
ATOM 624 C C . ARG A 1 79 ? 20.918 -4.248 -37.925 1.00 77.50 79 ARG A C 1
ATOM 626 O O . ARG A 1 79 ? 21.679 -5.025 -38.494 1.00 77.50 79 ARG A O 1
ATOM 633 N N . LEU A 1 80 ? 19.840 -3.733 -38.517 1.00 65.12 80 LEU A N 1
ATOM 634 C CA . LEU A 1 80 ? 19.456 -4.001 -39.910 1.00 65.12 80 LEU A CA 1
ATOM 635 C C . LEU A 1 80 ? 19.921 -2.931 -40.906 1.00 65.12 80 LEU A C 1
ATOM 637 O O . LEU A 1 80 ? 20.056 -3.219 -42.091 1.00 65.12 80 LEU A O 1
ATOM 641 N N . GLY A 1 81 ? 20.178 -1.712 -40.439 1.00 53.19 81 GLY A N 1
ATOM 642 C CA . GLY A 1 81 ? 20.423 -0.511 -41.241 1.00 53.19 81 GLY A CA 1
ATOM 643 C C . GLY A 1 81 ? 21.875 -0.264 -41.636 1.00 53.19 81 GLY A C 1
ATOM 644 O O . GLY A 1 81 ? 22.174 0.772 -42.223 1.00 53.19 81 GLY A O 1
ATOM 645 N N . ALA A 1 82 ? 22.785 -1.200 -41.377 1.00 52.53 82 ALA A N 1
ATOM 646 C CA . ALA A 1 82 ? 24.102 -1.156 -41.996 1.00 52.53 82 ALA A CA 1
ATOM 647 C C . ALA A 1 82 ? 24.450 -2.487 -42.673 1.00 52.53 82 ALA A C 1
ATOM 649 O O . ALA A 1 82 ? 25.379 -3.173 -42.237 1.00 52.53 82 ALA A O 1
ATOM 650 N N . PRO A 1 83 ? 23.797 -2.852 -43.797 1.00 52.66 83 PRO A N 1
ATOM 651 C CA . PRO A 1 83 ? 24.545 -3.578 -44.803 1.00 52.66 83 PRO A CA 1
ATOM 652 C C . PRO A 1 83 ? 25.720 -2.667 -45.175 1.00 52.66 83 PRO A C 1
ATOM 654 O O . PRO A 1 83 ? 25.531 -1.568 -45.698 1.00 52.66 83 PRO A O 1
ATOM 657 N N . MET A 1 84 ? 26.944 -3.085 -44.841 1.00 56.06 84 MET A N 1
ATOM 658 C CA . MET A 1 84 ? 28.137 -2.480 -45.430 1.00 56.06 84 MET A CA 1
ATOM 659 C C . MET A 1 84 ? 27.874 -2.384 -46.929 1.00 56.06 84 MET A C 1
ATOM 661 O O . MET A 1 84 ? 27.588 -3.410 -47.548 1.00 56.06 84 MET A O 1
ATOM 665 N N . SER A 1 85 ? 27.909 -1.173 -47.497 1.00 66.56 85 SER A N 1
ATOM 666 C CA . SER A 1 85 ? 27.702 -1.023 -48.939 1.00 66.56 85 SER A CA 1
ATOM 667 C C . SER A 1 85 ? 28.629 -2.001 -49.666 1.00 66.56 85 SER A C 1
ATOM 669 O O . SER A 1 85 ? 29.744 -2.231 -49.194 1.00 66.56 85 SER A O 1
ATOM 671 N N . GLU A 1 86 ? 28.213 -2.594 -50.787 1.00 59.75 86 GLU A N 1
ATOM 672 C CA . GLU A 1 86 ? 29.072 -3.546 -51.516 1.00 59.75 86 GLU A CA 1
ATOM 673 C C . GLU A 1 86 ? 30.463 -2.964 -51.794 1.00 59.75 86 GLU A C 1
ATOM 675 O O . GLU A 1 86 ? 31.460 -3.678 -51.719 1.00 59.75 86 GLU A O 1
ATOM 680 N N . ARG A 1 87 ? 30.546 -1.642 -52.002 1.00 60.44 87 ARG A N 1
ATOM 681 C CA . ARG A 1 87 ? 31.811 -0.905 -52.096 1.00 60.44 87 ARG A CA 1
ATOM 682 C C . ARG A 1 87 ? 32.606 -0.941 -50.794 1.00 60.44 87 ARG A C 1
ATOM 684 O O . ARG A 1 87 ? 33.775 -1.287 -50.828 1.00 60.44 87 ARG A O 1
ATOM 691 N N . SER A 1 88 ? 31.990 -0.653 -49.651 1.00 67.44 88 SER A N 1
ATOM 692 C CA . SER A 1 88 ? 32.629 -0.742 -48.329 1.00 67.44 88 SER A CA 1
ATOM 693 C C . SER A 1 88 ? 33.042 -2.174 -47.966 1.00 67.44 88 SER A C 1
ATOM 695 O O . SER A 1 88 ? 34.086 -2.374 -47.350 1.00 67.44 88 SER A O 1
ATOM 697 N N . ALA A 1 89 ? 32.257 -3.178 -48.360 1.00 70.25 89 ALA A N 1
ATOM 698 C CA . ALA A 1 89 ? 32.579 -4.589 -48.168 1.00 70.25 89 ALA A CA 1
ATOM 699 C C . ALA A 1 89 ? 33.740 -5.037 -49.071 1.00 70.25 89 ALA A C 1
ATOM 701 O O . ALA A 1 89 ? 34.641 -5.733 -48.605 1.00 70.25 89 ALA A O 1
ATOM 702 N N . ALA A 1 90 ? 33.759 -4.603 -50.334 1.00 68.25 90 ALA A N 1
ATOM 703 C CA . ALA A 1 90 ? 34.855 -4.852 -51.267 1.00 68.25 90 ALA A CA 1
ATOM 704 C C . ALA A 1 90 ? 36.146 -4.130 -50.847 1.00 68.25 90 ALA A C 1
ATOM 706 O O . ALA A 1 90 ? 37.221 -4.722 -50.904 1.00 68.25 90 ALA A O 1
ATOM 707 N N . GLU A 1 91 ? 36.045 -2.893 -50.357 1.00 70.62 91 GLU A N 1
ATOM 708 C CA . GLU A 1 91 ? 37.153 -2.120 -49.784 1.00 70.62 91 GLU A CA 1
ATOM 709 C C . GLU A 1 91 ? 37.741 -2.838 -48.561 1.00 70.62 91 GLU A C 1
ATOM 711 O O . GLU A 1 91 ? 38.954 -3.003 -48.455 1.00 70.62 91 GLU A O 1
ATOM 716 N N . LEU A 1 92 ? 36.889 -3.332 -47.654 1.00 68.62 92 LEU A N 1
ATOM 717 C CA . LEU A 1 92 ? 37.326 -4.086 -46.479 1.00 68.62 92 LEU A CA 1
ATOM 718 C C . LEU A 1 92 ? 38.013 -5.401 -46.872 1.00 68.62 92 LEU A C 1
ATOM 720 O O . LEU A 1 92 ? 39.066 -5.715 -46.324 1.00 68.62 92 LEU A O 1
ATOM 724 N N . ARG A 1 93 ? 37.459 -6.148 -47.839 1.00 72.75 93 ARG A N 1
ATOM 725 C CA . ARG A 1 93 ? 38.079 -7.376 -48.370 1.00 72.75 93 ARG A CA 1
ATOM 726 C C . ARG A 1 93 ? 39.445 -7.089 -48.980 1.00 72.75 93 ARG A C 1
ATOM 728 O O . ARG A 1 93 ? 40.415 -7.722 -48.586 1.00 72.75 93 ARG A O 1
ATOM 735 N N . ARG A 1 94 ? 39.546 -6.066 -49.834 1.00 69.56 94 ARG A N 1
ATOM 736 C CA . ARG A 1 94 ? 40.816 -5.652 -50.442 1.00 69.56 94 ARG A CA 1
ATOM 737 C C . ARG A 1 94 ? 41.838 -5.245 -49.379 1.00 69.56 94 ARG A C 1
ATOM 739 O O . ARG A 1 94 ? 42.995 -5.619 -49.486 1.00 69.56 94 ARG A O 1
ATOM 746 N N . ARG A 1 95 ? 41.423 -4.532 -48.326 1.00 67.38 95 ARG A N 1
ATOM 747 C CA . ARG A 1 95 ? 42.306 -4.156 -47.206 1.00 67.38 95 ARG A CA 1
ATOM 748 C C . ARG A 1 95 ? 42.755 -5.350 -46.364 1.00 67.38 95 ARG A C 1
ATOM 750 O O . ARG A 1 95 ? 43.861 -5.315 -45.831 1.00 67.38 95 ARG A O 1
ATOM 757 N N . LEU A 1 96 ? 41.915 -6.375 -46.207 1.00 69.62 96 LEU A N 1
ATOM 758 C CA . LEU A 1 96 ? 42.290 -7.625 -45.538 1.00 69.62 96 LEU A CA 1
ATOM 759 C C . LEU A 1 96 ? 43.289 -8.420 -46.389 1.00 69.62 96 LEU A C 1
ATOM 761 O O . LEU A 1 96 ? 44.289 -8.891 -45.859 1.00 69.62 96 LEU A O 1
ATOM 765 N N . GLU A 1 97 ? 43.055 -8.507 -47.700 1.00 69.88 97 GLU A N 1
ATOM 766 C CA . GLU A 1 97 ? 43.935 -9.182 -48.665 1.00 69.88 97 GLU A CA 1
ATOM 767 C C . GLU A 1 97 ? 45.302 -8.495 -48.797 1.00 69.88 97 GLU A C 1
ATOM 769 O O . GLU A 1 97 ? 46.321 -9.170 -48.905 1.00 69.88 97 GLU A O 1
ATOM 774 N N . THR A 1 98 ? 45.353 -7.160 -48.725 1.00 71.75 98 THR A N 1
ATOM 775 C CA . THR A 1 98 ? 46.609 -6.389 -48.753 1.00 71.75 98 THR A CA 1
ATOM 776 C C . THR A 1 98 ? 47.273 -6.237 -47.381 1.00 71.75 98 THR A C 1
ATOM 778 O O . THR A 1 98 ? 48.285 -5.547 -47.268 1.00 71.75 98 THR A O 1
ATOM 781 N N . GLY A 1 99 ? 46.720 -6.842 -46.321 1.00 54.38 99 GLY A N 1
ATOM 782 C CA . GLY A 1 99 ? 47.265 -6.759 -44.960 1.00 54.38 99 GLY A CA 1
ATOM 783 C C . GLY A 1 99 ? 47.173 -5.369 -44.309 1.00 54.38 99 GLY A C 1
ATOM 784 O O . GLY A 1 99 ? 47.753 -5.141 -43.252 1.00 54.38 99 GLY A O 1
ATOM 785 N N . GLN A 1 100 ? 46.427 -4.431 -44.901 1.00 57.00 100 GLN A N 1
ATOM 786 C CA . GLN A 1 100 ? 46.279 -3.045 -44.434 1.00 57.00 100 GLN A CA 1
ATOM 787 C C . GLN A 1 100 ? 45.216 -2.857 -43.338 1.00 57.00 100 GLN A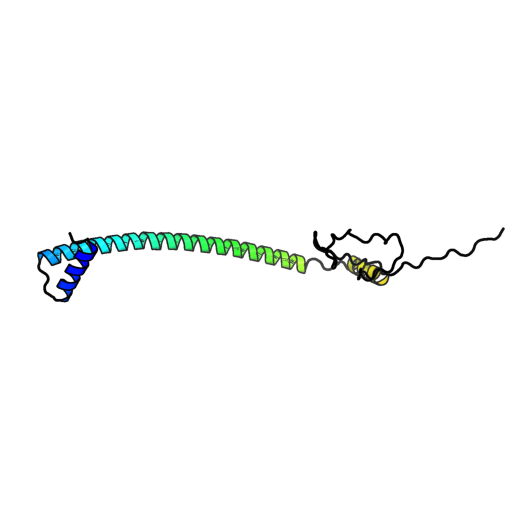 C 1
ATOM 789 O O . GLN A 1 100 ? 44.916 -1.725 -42.933 1.00 57.00 100 GLN A O 1
ATOM 794 N N . VAL A 1 101 ? 44.616 -3.937 -42.836 1.00 51.12 101 VAL A N 1
ATOM 795 C CA . VAL A 1 101 ? 43.787 -3.871 -41.628 1.00 51.12 101 VAL A CA 1
ATOM 796 C C . VAL A 1 101 ? 44.697 -3.997 -40.415 1.00 51.12 101 VAL A C 1
ATOM 798 O O . VAL A 1 101 ? 44.860 -5.069 -39.836 1.00 51.12 101 VAL A O 1
ATOM 801 N N . ALA A 1 102 ? 45.270 -2.868 -39.998 1.00 51.44 102 ALA A N 1
ATOM 802 C CA . ALA A 1 102 ? 45.778 -2.749 -38.642 1.00 51.44 102 ALA A CA 1
ATOM 803 C C . ALA A 1 102 ? 44.607 -3.053 -37.700 1.00 51.44 102 ALA A C 1
ATOM 805 O O . ALA A 1 102 ? 43.598 -2.339 -37.706 1.00 51.44 102 ALA A O 1
ATOM 806 N N . ARG A 1 103 ? 44.707 -4.139 -36.926 1.00 43.44 103 ARG A N 1
ATOM 807 C CA . ARG A 1 103 ? 43.749 -4.435 -35.860 1.00 43.44 103 ARG A CA 1
ATOM 808 C C . ARG A 1 103 ? 43.789 -3.256 -34.897 1.00 43.44 103 ARG A C 1
ATOM 810 O O . ARG A 1 103 ? 44.662 -3.177 -34.038 1.00 43.44 103 ARG A O 1
ATOM 817 N N . ARG A 1 104 ? 42.859 -2.313 -35.035 1.00 40.62 104 ARG A N 1
ATOM 818 C CA . ARG A 1 104 ? 42.656 -1.285 -34.023 1.00 40.62 104 ARG A CA 1
ATOM 819 C C . ARG A 1 104 ? 41.954 -1.981 -32.866 1.00 40.62 104 ARG A C 1
ATOM 821 O O . ARG A 1 104 ? 40.730 -2.040 -32.820 1.00 40.62 104 ARG A O 1
ATOM 828 N N . ALA A 1 105 ? 42.737 -2.585 -31.977 1.00 42.28 105 ALA A N 1
ATOM 829 C CA . ALA A 1 105 ? 42.239 -3.015 -30.685 1.00 42.28 105 ALA A CA 1
ATOM 830 C C . ALA A 1 105 ? 41.759 -1.751 -29.967 1.00 42.28 105 ALA A C 1
ATOM 832 O O . ALA A 1 105 ? 42.559 -0.954 -29.483 1.00 42.28 105 ALA A O 1
ATOM 833 N N . VAL A 1 106 ? 40.450 -1.513 -29.964 1.00 39.28 106 VAL A N 1
ATOM 834 C CA . VAL A 1 106 ? 39.855 -0.474 -29.126 1.00 39.28 106 VAL A CA 1
ATOM 835 C C . VAL A 1 106 ? 39.896 -1.022 -27.702 1.00 39.28 106 VAL A C 1
ATOM 837 O O . VAL A 1 106 ? 38.971 -1.699 -27.263 1.00 39.28 106 VAL A O 1
ATOM 840 N N . LYS A 1 107 ? 41.022 -0.829 -27.008 1.00 45.81 107 LYS A N 1
ATOM 841 C CA . LYS A 1 107 ? 41.150 -1.175 -25.591 1.00 45.81 107 LYS A CA 1
ATOM 842 C C . LYS A 1 107 ? 40.661 0.015 -24.767 1.00 45.81 107 LYS A C 1
ATOM 844 O O . LYS A 1 107 ? 40.991 1.158 -25.078 1.00 45.81 107 LYS A O 1
ATOM 849 N N . ALA A 1 108 ? 39.808 -0.264 -23.782 1.00 35.84 108 ALA A N 1
ATOM 850 C CA . ALA A 1 108 ? 39.142 0.750 -22.969 1.00 35.84 108 ALA A CA 1
ATOM 851 C C . ALA A 1 108 ? 40.151 1.745 -22.351 1.00 35.84 108 ALA A C 1
ATOM 853 O O . ALA A 1 108 ? 41.252 1.330 -21.970 1.00 35.84 108 ALA A O 1
ATOM 854 N N . PRO A 1 109 ? 39.799 3.040 -22.232 1.00 42.53 109 PRO A N 1
ATOM 855 C CA . PRO A 1 109 ? 40.675 4.028 -21.612 1.00 42.53 109 PRO A CA 1
ATOM 856 C C . PRO A 1 109 ? 40.983 3.619 -20.164 1.00 42.53 109 PRO A C 1
ATOM 858 O O . PRO A 1 109 ? 40.071 3.395 -19.373 1.00 42.53 109 PRO A O 1
ATOM 861 N N . GLY A 1 110 ? 42.273 3.492 -19.836 1.00 46.62 110 GLY A N 1
ATOM 862 C CA . GLY A 1 110 ? 42.755 3.085 -18.508 1.00 46.62 110 GLY A CA 1
ATOM 863 C C . GLY A 1 110 ? 43.203 1.624 -18.379 1.00 46.62 110 GLY A C 1
ATOM 864 O O . GLY A 1 110 ? 43.563 1.203 -17.282 1.00 46.62 110 GLY A O 1
ATOM 865 N N . ALA A 1 111 ? 43.215 0.841 -19.462 1.00 50.16 111 ALA A N 1
ATOM 866 C CA . ALA A 1 111 ? 43.766 -0.511 -19.423 1.00 50.16 111 ALA A CA 1
ATOM 867 C C . ALA A 1 111 ? 45.287 -0.489 -19.167 1.00 50.16 111 ALA A C 1
ATOM 869 O O . ALA A 1 111 ? 46.045 0.157 -19.888 1.00 50.16 111 ALA A O 1
ATOM 870 N N . THR A 1 112 ? 45.736 -1.219 -18.149 1.00 48.00 112 THR A N 1
ATOM 871 C CA . THR A 1 112 ? 47.154 -1.478 -17.887 1.00 48.00 112 THR A CA 1
ATOM 872 C C . THR A 1 112 ? 47.653 -2.647 -18.738 1.00 48.00 112 THR A C 1
ATOM 874 O O . THR A 1 112 ? 46.895 -3.542 -19.132 1.00 48.00 112 THR A O 1
ATOM 877 N N . CYS A 1 113 ? 48.950 -2.651 -19.046 1.00 48.44 113 CYS A N 1
ATOM 878 C CA . CYS A 1 113 ? 49.605 -3.830 -19.612 1.00 48.44 113 CYS A CA 1
ATOM 879 C C . CYS A 1 113 ? 49.603 -4.981 -18.583 1.00 48.44 113 CYS A C 1
ATOM 881 O O . CYS A 1 113 ? 49.469 -4.744 -17.383 1.00 48.44 113 CYS A O 1
ATOM 883 N N . ALA A 1 114 ? 49.816 -6.225 -19.026 1.00 42.78 114 ALA A N 1
ATOM 884 C CA . ALA 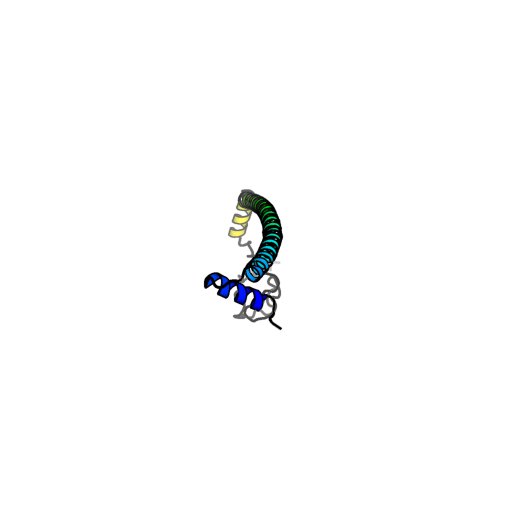A 1 114 ? 49.950 -7.389 -18.141 1.00 42.78 114 ALA A CA 1
ATOM 885 C C . ALA A 1 114 ? 51.081 -7.241 -17.094 1.00 42.78 114 ALA A C 1
ATOM 887 O O . ALA A 1 114 ? 51.084 -7.942 -16.089 1.00 42.78 114 ALA A O 1
ATOM 888 N N . CYS A 1 115 ? 52.012 -6.301 -17.296 1.00 44.09 115 CYS A N 1
ATOM 889 C CA . CYS A 1 115 ? 53.051 -5.920 -16.335 1.00 44.09 115 CYS A CA 1
ATOM 890 C C . CYS A 1 115 ? 52.653 -4.785 -15.362 1.00 44.09 115 CYS A C 1
ATOM 892 O O . CYS A 1 115 ? 53.499 -4.295 -14.618 1.00 44.09 115 CYS A O 1
ATOM 894 N N . GLY A 1 116 ? 51.395 -4.328 -15.369 1.00 40.72 116 GLY A N 1
ATOM 895 C CA . GLY A 1 116 ? 50.862 -3.334 -14.427 1.00 40.72 116 GLY A CA 1
ATOM 896 C C . GLY A 1 116 ? 51.202 -1.868 -14.729 1.00 40.72 116 GLY A C 1
ATOM 897 O O . GLY A 1 116 ? 50.872 -1.000 -13.925 1.00 40.72 116 GLY A O 1
ATOM 898 N N . ARG A 1 117 ? 51.841 -1.561 -15.868 1.00 46.06 117 ARG A N 1
ATOM 899 C CA . ARG A 1 117 ? 52.167 -0.180 -16.276 1.00 46.06 117 ARG A CA 1
ATOM 900 C C . ARG A 1 117 ? 51.099 0.447 -17.188 1.00 46.06 117 ARG A C 1
ATOM 902 O O . ARG A 1 117 ? 50.409 -0.301 -17.892 1.00 46.06 117 ARG A O 1
ATOM 909 N N . PRO A 1 118 ? 50.978 1.793 -17.200 1.00 48.75 118 PRO A N 1
ATOM 910 C CA . PRO A 1 118 ? 50.114 2.509 -18.134 1.00 48.75 118 PRO A CA 1
ATOM 911 C C . PRO A 1 118 ? 50.529 2.215 -19.576 1.00 48.75 118 PRO A C 1
ATOM 913 O O . PRO A 1 118 ? 51.715 2.264 -19.903 1.00 48.75 118 PRO A O 1
ATOM 916 N N . ASP A 1 119 ? 49.554 1.882 -20.412 1.00 48.84 119 ASP A N 1
ATOM 917 C CA . ASP A 1 119 ? 49.762 1.586 -21.827 1.00 48.84 119 ASP A CA 1
ATOM 918 C C . ASP A 1 119 ? 50.200 2.868 -22.577 1.00 48.84 119 ASP A C 1
ATOM 920 O O . ASP A 1 119 ? 49.490 3.875 -22.496 1.00 48.84 119 ASP A O 1
ATOM 924 N N . PRO A 1 120 ? 51.354 2.883 -23.279 1.00 49.50 120 PRO A N 1
ATOM 925 C CA . PRO A 1 120 ? 51.850 4.072 -23.981 1.00 49.50 120 PRO A CA 1
ATOM 926 C C . PRO A 1 120 ? 51.025 4.461 -25.223 1.00 49.50 120 PRO A C 1
ATOM 928 O O . PRO A 1 120 ? 51.320 5.474 -25.856 1.00 49.50 120 PRO A O 1
ATOM 931 N N . GLY A 1 121 ? 49.980 3.706 -25.574 1.00 49.31 121 GLY A N 1
ATOM 932 C CA . GLY A 1 121 ? 49.133 3.992 -26.730 1.00 49.31 121 GLY A CA 1
ATOM 933 C C . GLY A 1 121 ? 49.626 3.301 -28.008 1.00 49.31 121 GLY A C 1
ATOM 934 O O . GLY A 1 121 ? 50.425 2.367 -27.944 1.00 49.31 121 GLY A O 1
ATOM 935 N N . PRO A 1 122 ? 49.109 3.681 -29.194 1.00 48.19 122 PRO A N 1
ATOM 936 C CA . PRO A 1 122 ? 49.317 2.909 -30.415 1.00 48.19 122 PRO A CA 1
ATOM 937 C C . PRO A 1 122 ? 50.793 2.889 -30.848 1.00 48.19 122 PRO A C 1
ATOM 939 O O . PRO A 1 122 ? 51.314 3.880 -31.345 1.00 48.19 122 PRO A O 1
ATOM 942 N N . CYS A 1 123 ? 51.414 1.721 -30.656 1.00 47.22 123 CYS A N 1
ATOM 943 C CA . CYS A 1 123 ? 52.651 1.189 -31.241 1.00 47.22 123 CYS A CA 1
ATOM 944 C C . CYS A 1 123 ? 53.644 2.226 -31.804 1.00 47.22 123 CYS A C 1
ATOM 946 O O . CYS A 1 123 ? 53.704 2.440 -33.015 1.00 47.22 123 CYS A O 1
ATOM 948 N N . GLN A 1 124 ? 54.486 2.798 -30.941 1.00 45.78 124 GLN A N 1
ATOM 949 C CA . GLN A 1 124 ? 55.785 3.323 -31.372 1.00 45.78 124 GLN A CA 1
ATOM 950 C C . GLN A 1 124 ? 56.800 2.170 -31.463 1.00 45.78 124 GLN A C 1
ATOM 952 O O . GLN A 1 124 ? 56.760 1.266 -30.624 1.00 45.78 124 GLN A O 1
ATOM 957 N N . PRO A 1 125 ? 57.702 2.166 -32.462 1.00 45.22 125 PRO A N 1
ATOM 958 C CA . PRO A 1 125 ? 58.773 1.181 -32.530 1.00 45.22 125 PRO A CA 1
ATOM 959 C C . PRO A 1 125 ? 59.668 1.306 -31.292 1.00 45.22 125 PRO A C 1
ATOM 961 O O . PRO A 1 125 ? 60.038 2.412 -30.897 1.00 45.22 125 PRO A O 1
ATOM 964 N N . CYS A 1 126 ? 60.004 0.174 -30.669 1.00 40.81 126 CYS A N 1
ATOM 965 C CA . CYS A 1 126 ? 60.953 0.169 -29.562 1.00 40.81 126 CYS A CA 1
ATOM 966 C C . CYS A 1 126 ? 62.310 0.692 -30.064 1.00 40.81 126 CYS A C 1
ATOM 968 O O . CYS A 1 126 ? 62.794 0.188 -31.080 1.00 40.81 126 CYS A O 1
ATOM 970 N N . PRO A 1 127 ? 62.935 1.660 -29.373 1.00 43.97 127 PRO A N 1
ATOM 971 C CA . PRO A 1 127 ? 64.115 2.351 -29.888 1.00 43.97 127 PRO A CA 1
ATOM 972 C C . PRO A 1 127 ? 65.353 1.460 -30.088 1.00 43.97 127 PRO A C 1
ATOM 974 O O . PRO A 1 127 ? 66.223 1.847 -30.855 1.00 43.97 127 PRO A O 1
ATOM 977 N N . ASP A 1 128 ? 65.412 0.255 -29.504 1.00 45.53 128 ASP A N 1
ATOM 978 C CA . ASP A 1 128 ? 66.661 -0.525 -29.455 1.00 45.53 128 ASP A CA 1
ATOM 979 C C . ASP A 1 128 ? 66.568 -1.975 -29.956 1.00 45.53 128 ASP A C 1
ATOM 981 O O . ASP A 1 128 ? 67.396 -2.805 -29.587 1.00 45.53 128 ASP A O 1
ATOM 985 N N . ASN A 1 129 ? 65.584 -2.313 -30.799 1.00 48.19 129 ASN A N 1
ATOM 986 C CA . ASN A 1 129 ? 65.535 -3.609 -31.506 1.00 48.19 129 ASN A CA 1
ATOM 987 C C . ASN A 1 129 ? 65.728 -4.855 -30.601 1.00 48.19 129 ASN A C 1
ATOM 989 O O . ASN A 1 129 ? 66.230 -5.893 -31.032 1.00 48.19 129 ASN A O 1
ATOM 993 N N . THR A 1 130 ? 65.358 -4.757 -29.323 1.00 41.66 130 THR A N 1
ATOM 994 C CA . THR A 1 130 ? 65.566 -5.818 -28.338 1.00 41.66 130 THR A CA 1
ATOM 995 C C . THR A 1 130 ? 64.324 -6.705 -28.257 1.00 41.66 130 THR A C 1
ATOM 997 O O . THR A 1 130 ? 63.209 -6.192 -28.112 1.00 41.66 130 THR A O 1
ATOM 1000 N N . PRO A 1 131 ? 64.470 -8.042 -28.326 1.00 41.62 131 PRO A N 1
ATOM 1001 C CA . PRO A 1 131 ? 63.350 -8.962 -28.193 1.00 41.62 131 PRO A CA 1
ATOM 1002 C C . PRO A 1 131 ? 62.907 -9.004 -26.728 1.00 41.62 131 PRO A C 1
ATOM 1004 O O . PRO A 1 131 ? 63.389 -9.805 -25.930 1.00 41.62 131 PRO A O 1
ATOM 1007 N N . SER A 1 132 ? 61.992 -8.117 -26.342 1.00 38.81 132 SER A N 1
ATOM 1008 C CA . SER A 1 132 ? 61.336 -8.220 -25.041 1.00 38.81 132 SER A CA 1
ATOM 1009 C C . SER A 1 132 ? 60.199 -9.240 -25.148 1.00 38.81 132 SER A C 1
ATOM 1011 O O . SER A 1 132 ? 59.244 -9.043 -25.900 1.00 38.81 132 SER A O 1
ATOM 1013 N N . LEU A 1 133 ? 60.280 -10.311 -24.358 1.00 39.31 133 LEU A N 1
ATOM 1014 C CA . LEU A 1 133 ? 59.267 -11.370 -24.209 1.00 39.31 133 LEU A CA 1
ATOM 1015 C C . LEU A 1 133 ? 57.917 -10.886 -23.626 1.00 39.31 133 LEU A C 1
ATOM 1017 O O . LEU A 1 133 ? 57.065 -11.700 -23.281 1.00 39.31 133 LEU A O 1
ATOM 1021 N N . HIS A 1 134 ? 57.704 -9.573 -23.499 1.00 35.38 134 HIS A N 1
ATOM 1022 C CA . HIS A 1 134 ? 56.560 -8.992 -22.793 1.00 35.38 134 HIS A CA 1
ATOM 1023 C C . HIS A 1 134 ? 55.551 -8.250 -23.674 1.00 35.38 134 HIS A C 1
ATOM 1025 O O .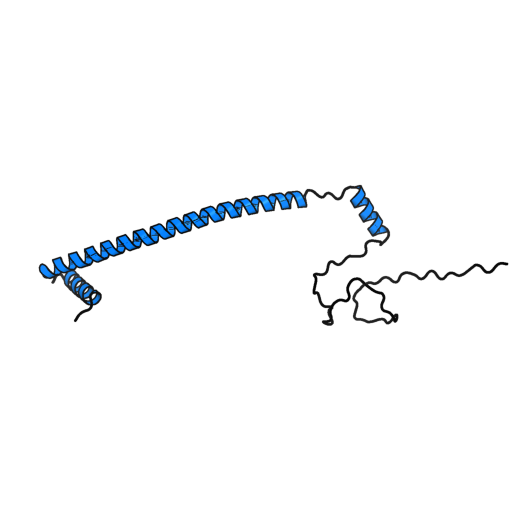 HIS A 1 134 ? 54.524 -7.810 -23.162 1.00 35.38 134 HIS A O 1
ATOM 1031 N N . CYS A 1 135 ? 55.771 -8.182 -24.987 1.00 38.31 135 CYS A N 1
ATOM 1032 C CA . CYS A 1 135 ? 54.749 -7.734 -25.928 1.00 38.31 135 CYS A CA 1
ATOM 1033 C C . CYS A 1 135 ? 54.255 -8.925 -26.744 1.00 38.31 135 CYS A C 1
ATOM 1035 O O . CYS A 1 135 ? 54.860 -9.288 -27.746 1.00 38.31 135 CYS A O 1
ATOM 1037 N N . ALA A 1 136 ? 53.102 -9.482 -26.371 1.00 37.28 136 ALA A N 1
ATOM 1038 C CA . ALA A 1 136 ? 52.268 -10.234 -27.310 1.00 37.28 136 ALA A CA 1
ATOM 1039 C C . ALA A 1 136 ? 51.587 -9.257 -28.292 1.00 37.28 136 ALA A C 1
ATOM 1041 O O . ALA A 1 136 ? 50.364 -9.184 -28.391 1.00 37.28 136 ALA A O 1
ATOM 1042 N N . CYS A 1 137 ? 52.400 -8.449 -28.967 1.00 36.94 137 CYS A N 1
ATOM 1043 C CA . CYS A 1 137 ? 52.023 -7.739 -30.170 1.00 36.94 137 CYS A CA 1
ATOM 1044 C C . CYS A 1 137 ? 52.708 -8.504 -31.295 1.00 36.94 137 CYS A C 1
ATOM 1046 O O . CYS A 1 137 ? 53.933 -8.466 -31.395 1.00 36.94 137 CYS A O 1
ATOM 1048 N N . ASP A 1 138 ? 51.930 -9.210 -32.115 1.00 36.91 138 ASP A N 1
ATOM 1049 C CA . ASP A 1 138 ? 52.402 -9.702 -33.409 1.00 36.91 138 ASP A CA 1
ATOM 1050 C C . ASP A 1 138 ? 52.725 -8.486 -34.289 1.00 36.91 138 ASP A C 1
ATOM 1052 O O . ASP A 1 138 ? 51.919 -8.022 -35.096 1.00 36.91 138 ASP A O 1
ATOM 1056 N N . CYS A 1 139 ? 53.905 -7.913 -34.082 1.00 36.12 139 CYS A N 1
ATOM 1057 C CA . CYS A 1 139 ? 54.492 -6.921 -34.958 1.00 36.12 139 CYS A CA 1
ATOM 1058 C C . CYS A 1 139 ? 55.211 -7.689 -36.064 1.00 36.12 139 CYS A C 1
ATOM 1060 O O . CYS A 1 139 ? 56.362 -8.089 -35.906 1.00 36.12 139 CYS A O 1
ATOM 1062 N N . THR A 1 140 ? 54.535 -7.926 -37.187 1.00 37.06 140 THR A N 1
ATOM 1063 C CA . THR A 1 140 ? 55.215 -8.374 -38.407 1.00 37.06 140 THR A CA 1
ATOM 1064 C C . THR A 1 140 ? 56.288 -7.346 -38.777 1.00 37.06 140 THR A C 1
ATOM 1066 O O . THR A 1 140 ? 55.941 -6.177 -38.968 1.00 37.06 140 THR A O 1
ATOM 1069 N N . PRO A 1 141 ? 57.572 -7.730 -38.882 1.00 36.41 141 PRO A N 1
ATOM 1070 C CA . PRO A 1 141 ? 58.613 -6.804 -39.296 1.00 36.41 141 PRO A CA 1
ATOM 1071 C C . PRO A 1 141 ? 58.358 -6.384 -40.746 1.00 36.41 141 PRO A C 1
ATOM 1073 O O . PRO A 1 141 ? 58.198 -7.228 -41.631 1.00 36.41 141 PRO A O 1
ATOM 1076 N N . ALA A 1 142 ? 58.321 -5.076 -40.999 1.00 36.69 142 ALA A N 1
ATOM 1077 C CA . ALA A 1 142 ? 58.400 -4.561 -42.357 1.00 36.69 142 ALA A CA 1
ATOM 1078 C C . ALA A 1 142 ? 59.763 -4.979 -42.928 1.00 36.69 142 ALA A C 1
ATOM 1080 O O . ALA A 1 142 ? 60.803 -4.644 -42.359 1.00 36.69 142 ALA A O 1
ATOM 1081 N N . ARG A 1 143 ? 59.764 -5.757 -44.016 1.00 31.34 143 ARG A N 1
ATOM 1082 C CA . ARG A 1 143 ? 60.986 -6.085 -44.758 1.00 31.34 143 ARG A CA 1
ATOM 1083 C C . ARG A 1 143 ? 61.670 -4.777 -45.151 1.00 31.34 143 ARG A C 1
ATOM 1085 O O . ARG A 1 143 ? 61.098 -3.990 -45.898 1.00 31.34 143 ARG A O 1
ATOM 1092 N N . ALA A 1 144 ? 62.882 -4.565 -44.649 1.00 35.44 144 ALA A N 1
ATOM 1093 C CA . ALA A 1 144 ? 63.776 -3.556 -45.184 1.00 35.44 144 ALA A CA 1
ATOM 1094 C C . ALA A 1 144 ? 64.138 -3.971 -46.615 1.00 35.44 144 ALA A C 1
ATOM 1096 O O . ALA A 1 144 ? 64.792 -4.995 -46.823 1.00 35.44 144 ALA A O 1
ATOM 1097 N N . GLU A 1 145 ? 63.678 -3.210 -47.605 1.00 34.28 145 GLU A N 1
ATOM 1098 C CA . GLU A 1 145 ? 64.250 -3.276 -48.943 1.00 34.28 145 GLU A CA 1
ATOM 1099 C C . GLU A 1 145 ? 65.660 -2.684 -48.854 1.00 34.28 145 GLU A C 1
ATOM 1101 O O . GLU A 1 145 ? 65.850 -1.472 -48.754 1.00 34.28 145 GLU A O 1
ATOM 1106 N N . HIS A 1 146 ? 66.659 -3.565 -48.806 1.00 37.97 146 HIS A N 1
ATOM 1107 C CA . HIS A 1 146 ? 68.041 -3.194 -49.065 1.00 37.97 146 HIS A CA 1
ATOM 1108 C C . HIS A 1 146 ? 68.124 -2.673 -50.503 1.00 37.97 146 HIS A C 1
ATOM 1110 O O . HIS A 1 146 ? 67.976 -3.431 -51.459 1.00 37.97 146 HIS A O 1
ATOM 1116 N N . GLY A 1 147 ? 68.341 -1.366 -50.649 1.00 38.78 147 GLY A N 1
ATOM 1117 C CA . GLY A 1 147 ? 68.734 -0.761 -51.912 1.00 38.78 147 GLY A CA 1
ATOM 1118 C C . GLY A 1 147 ? 70.168 -1.157 -52.251 1.00 38.78 147 GLY A C 1
ATOM 1119 O O . GLY A 1 147 ? 71.111 -0.538 -51.767 1.00 38.78 147 GLY A O 1
ATOM 1120 N N . GLU A 1 148 ? 70.324 -2.175 -53.090 1.00 36.75 148 GLU A N 1
ATOM 1121 C CA . GLU A 1 148 ? 71.553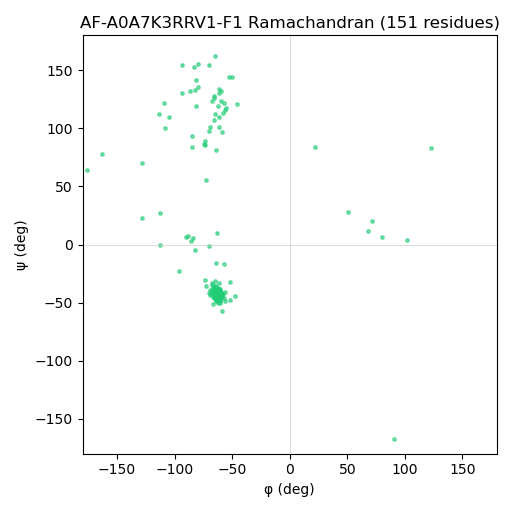 -2.456 -53.830 1.00 36.75 148 GLU A CA 1
ATOM 1122 C C . GLU A 1 148 ? 71.319 -2.155 -55.315 1.00 36.75 148 GLU A C 1
ATOM 1124 O O . GLU A 1 148 ? 70.448 -2.751 -55.947 1.00 36.75 148 GLU A O 1
ATOM 1129 N N . GLY A 1 149 ? 72.128 -1.248 -55.875 1.00 36.66 149 GLY A N 1
ATOM 1130 C CA . GLY A 1 149 ? 72.393 -1.201 -57.316 1.00 36.66 149 GLY A CA 1
ATOM 1131 C C . GLY A 1 149 ? 72.068 0.108 -58.037 1.00 36.66 149 GLY A C 1
ATOM 1132 O O . GLY A 1 149 ? 71.056 0.195 -58.720 1.00 36.66 149 GLY A O 1
ATOM 1133 N N . ALA A 1 150 ? 72.988 1.079 -57.985 1.00 34.50 150 ALA A N 1
ATOM 1134 C CA . ALA A 1 150 ? 73.270 1.979 -59.113 1.00 34.50 150 ALA A CA 1
ATOM 1135 C C . ALA A 1 150 ? 74.630 2.679 -58.914 1.00 34.50 150 ALA A C 1
ATOM 1137 O O . ALA A 1 150 ? 74.699 3.838 -58.517 1.00 34.50 150 ALA A O 1
ATOM 1138 N N . ALA A 1 151 ? 75.722 1.962 -59.189 1.00 36.44 151 ALA A N 1
ATOM 1139 C CA . ALA A 1 151 ? 77.009 2.565 -59.529 1.00 36.44 151 ALA A CA 1
ATOM 1140 C C . ALA A 1 151 ? 77.296 2.205 -60.990 1.00 36.44 151 ALA A C 1
ATOM 1142 O O . ALA A 1 151 ? 77.445 1.032 -61.328 1.00 36.44 151 ALA A O 1
ATOM 1143 N N . GLY A 1 152 ? 77.283 3.213 -61.856 1.00 40.22 152 GLY A N 1
ATOM 1144 C CA . GLY A 1 152 ? 77.417 3.051 -63.296 1.00 40.22 152 GLY A CA 1
ATOM 1145 C C . GLY A 1 152 ? 77.449 4.396 -64.006 1.00 40.22 152 GLY A C 1
ATOM 1146 O O . GLY A 1 152 ? 76.521 4.702 -64.746 1.00 40.22 152 GLY A O 1
ATOM 1147 N N . MET A 1 153 ? 78.484 5.190 -63.721 1.00 34.72 153 MET A N 1
ATOM 1148 C CA . MET A 1 153 ? 79.187 6.101 -64.637 1.00 34.72 153 MET A CA 1
ATOM 1149 C C . MET A 1 153 ? 80.410 6.681 -63.932 1.00 34.72 153 MET A C 1
ATOM 1151 O O . MET A 1 153 ? 80.258 7.117 -62.769 1.00 34.72 153 MET A O 1
#

Radius of gyration: 41.96 Å; Cα contacts (8 Å, |Δi|>4): 27; chains: 1; bounding box: 103×22×102 Å

Mean predicted aligned error: 20.02 Å

pLDDT: mean 70.57, std 24.2, range [31.34, 97.56]